Protein AF-A0A497T943-F1 (afdb_monomer)

Radius of gyration: 13.09 Å; Cα contacts (8 Å, |Δi|>4): 74; chains: 1; bounding box: 26×25×33 Å

Structure (mmCIF, N/CA/C/O backbone):
data_AF-A0A497T943-F1
#
_entry.id   AF-A0A497T943-F1
#
loop_
_atom_site.group_PDB
_atom_site.id
_atom_site.type_symbol
_atom_site.label_atom_id
_atom_site.label_alt_id
_atom_site.label_comp_id
_atom_site.label_asym_id
_atom_site.label_entity_id
_atom_site.label_seq_id
_atom_site.pdbx_PDB_ins_code
_atom_site.Cartn_x
_atom_site.Cartn_y
_atom_site.Cartn_z
_atom_site.occupancy
_atom_site.B_iso_or_equiv
_atom_site.auth_seq_id
_atom_site.auth_comp_id
_atom_site.auth_asym_id
_atom_site.auth_atom_id
_atom_site.pdbx_PDB_model_num
ATOM 1 N N . ILE A 1 1 ? -14.483 16.591 -5.614 1.00 78.75 1 ILE A N 1
ATOM 2 C CA . ILE A 1 1 ? -14.790 15.140 -5.737 1.00 78.75 1 ILE A CA 1
ATOM 3 C C . ILE A 1 1 ? -13.802 14.328 -4.885 1.00 78.75 1 ILE A C 1
ATOM 5 O O . ILE A 1 1 ? -12.604 14.573 -4.979 1.00 78.75 1 ILE A O 1
ATOM 9 N N . ARG A 1 2 ? -14.259 13.405 -4.022 1.00 74.25 2 ARG A N 1
ATOM 10 C CA . ARG A 1 2 ? -13.372 12.496 -3.262 1.00 74.25 2 ARG A CA 1
ATOM 11 C C . ARG A 1 2 ? -13.336 11.133 -3.948 1.00 74.25 2 ARG A C 1
ATOM 13 O O . ARG A 1 2 ? -14.371 10.503 -4.112 1.00 74.25 2 ARG A O 1
ATOM 20 N N . ILE A 1 3 ? -12.143 10.676 -4.316 1.00 78.62 3 ILE A N 1
ATOM 21 C CA . ILE A 1 3 ? -11.946 9.348 -4.911 1.00 78.62 3 ILE A CA 1
ATOM 22 C C . ILE A 1 3 ? -12.162 8.277 -3.823 1.00 78.62 3 ILE A C 1
ATOM 24 O O . ILE A 1 3 ? -11.585 8.413 -2.734 1.00 78.62 3 ILE A O 1
ATOM 28 N N . PRO A 1 4 ? -12.937 7.209 -4.093 1.00 84.69 4 PRO A N 1
ATOM 29 C CA . PRO A 1 4 ? -13.098 6.095 -3.163 1.00 84.69 4 PRO A CA 1
ATOM 30 C C . PRO A 1 4 ? -11.750 5.449 -2.815 1.00 84.69 4 PRO A C 1
ATOM 32 O O . PRO A 1 4 ? -10.825 5.402 -3.635 1.00 84.69 4 PRO A O 1
ATOM 35 N N . LYS A 1 5 ? -11.621 4.931 -1.587 1.00 77.62 5 LYS A N 1
ATOM 36 C CA . LYS A 1 5 ? -10.359 4.359 -1.082 1.00 77.62 5 LYS A CA 1
ATOM 37 C C . LYS A 1 5 ? -9.842 3.220 -1.967 1.00 77.62 5 LYS A C 1
ATOM 39 O O . LYS A 1 5 ? -8.631 3.126 -2.160 1.00 77.62 5 LYS A O 1
ATOM 44 N N . ASP A 1 6 ? -10.736 2.424 -2.543 1.00 79.62 6 ASP A N 1
ATOM 45 C CA . ASP A 1 6 ? -10.410 1.292 -3.414 1.00 79.62 6 ASP A CA 1
ATOM 46 C C . ASP A 1 6 ? -9.704 1.718 -4.697 1.00 79.62 6 ASP A C 1
ATOM 48 O O . ASP A 1 6 ? -8.729 1.102 -5.122 1.00 79.62 6 ASP A O 1
ATOM 52 N N . PHE A 1 7 ? -10.150 2.808 -5.319 1.00 80.94 7 PHE A N 1
ATOM 53 C CA . PHE A 1 7 ? -9.483 3.340 -6.507 1.00 80.94 7 PHE A CA 1
ATOM 54 C C . PHE A 1 7 ? -8.165 4.022 -6.139 1.00 80.94 7 PHE A C 1
ATOM 56 O O . PHE A 1 7 ? -7.157 3.818 -6.806 1.00 80.94 7 PHE A O 1
ATOM 63 N N . LYS A 1 8 ? -8.110 4.728 -5.004 1.00 80.88 8 LYS A N 1
ATOM 64 C CA . LYS A 1 8 ? -6.891 5.413 -4.541 1.00 80.88 8 LYS A CA 1
ATOM 65 C C . LYS A 1 8 ? -5.717 4.465 -4.232 1.00 80.88 8 LYS A C 1
ATOM 67 O O . LYS A 1 8 ? -4.573 4.913 -4.182 1.00 80.88 8 LYS A O 1
ATOM 72 N N . ARG A 1 9 ? -5.983 3.178 -3.985 1.00 83.19 9 ARG A N 1
ATOM 73 C CA . ARG A 1 9 ? -4.964 2.137 -3.740 1.00 83.19 9 ARG A CA 1
ATOM 74 C C . ARG A 1 9 ? -4.509 1.412 -5.010 1.00 83.19 9 ARG A C 1
ATOM 76 O O . ARG A 1 9 ? -3.452 0.793 -4.994 1.00 83.19 9 ARG A O 1
ATOM 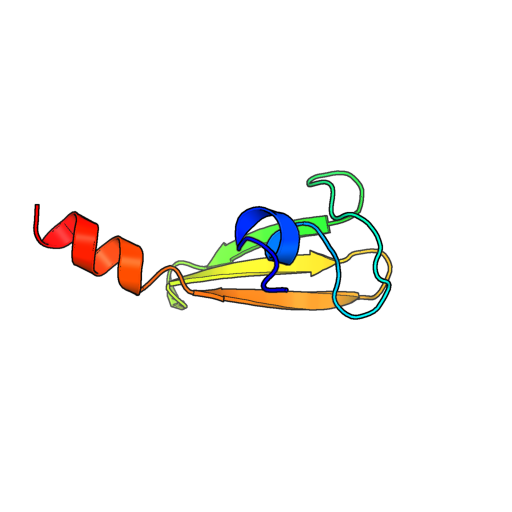83 N N . ARG A 1 10 ? -5.287 1.500 -6.092 1.00 84.38 10 ARG A N 1
ATOM 84 C CA . ARG A 1 10 ? -5.027 0.820 -7.371 1.00 84.38 10 ARG A CA 1
ATOM 85 C C . ARG A 1 10 ? -4.167 1.627 -8.343 1.00 84.38 10 ARG A C 1
ATOM 87 O O . ARG A 1 10 ? -3.778 1.087 -9.368 1.00 84.38 10 ARG A O 1
ATOM 94 N N . PHE A 1 11 ? -3.833 2.877 -8.028 1.00 86.12 11 PHE A N 1
ATOM 95 C CA . PHE A 1 11 ? -2.988 3.726 -8.874 1.00 86.12 11 PHE A CA 1
ATOM 96 C C . PHE A 1 11 ? -1.733 4.194 -8.152 1.00 86.12 11 PHE A C 1
ATOM 98 O O . PHE A 1 11 ? -1.760 4.523 -6.961 1.00 86.12 11 PHE A O 1
ATOM 105 N N . CYS A 1 12 ? -0.620 4.231 -8.884 1.00 83.75 12 CYS A N 1
ATOM 106 C CA . CYS A 1 12 ? 0.636 4.684 -8.320 1.00 83.75 12 CYS A CA 1
ATOM 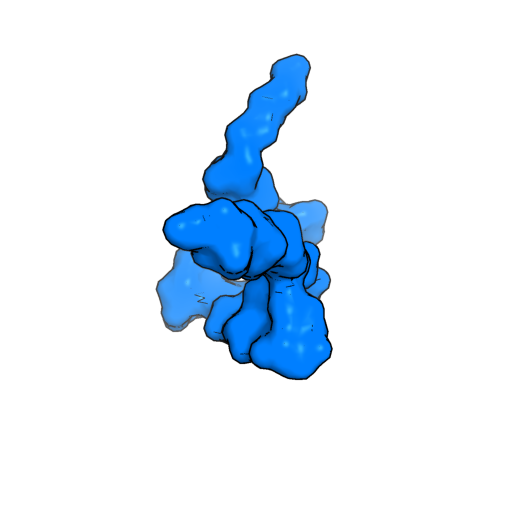107 C C . CYS A 1 12 ? 0.608 6.206 -8.270 1.00 83.75 12 CYS A C 1
ATOM 109 O O . CYS A 1 12 ? 0.353 6.854 -9.276 1.00 83.75 12 CYS A O 1
ATOM 111 N N . LYS A 1 13 ? 0.926 6.803 -7.122 1.00 82.88 13 LYS A N 1
ATOM 112 C CA . LYS A 1 13 ? 0.942 8.271 -6.988 1.00 82.88 13 LYS A CA 1
ATOM 113 C C . LYS A 1 13 ? 2.055 8.963 -7.780 1.00 82.88 13 LYS A C 1
ATOM 115 O O . LYS A 1 13 ? 2.047 10.182 -7.861 1.00 82.88 13 LYS A O 1
ATOM 120 N N . LYS A 1 14 ? 3.027 8.204 -8.297 1.00 84.44 14 LYS A N 1
ATOM 121 C CA . LYS A 1 14 ? 4.184 8.745 -9.018 1.00 84.44 14 LYS A CA 1
ATOM 122 C C . LYS A 1 14 ? 4.007 8.628 -10.531 1.00 84.44 14 LYS A C 1
ATOM 124 O O . LYS A 1 14 ? 4.028 9.633 -11.222 1.00 84.44 14 LYS A O 1
ATOM 129 N N . CYS A 1 15 ? 3.813 7.410 -11.035 1.00 83.00 15 CYS A N 1
ATOM 130 C CA . CYS A 1 15 ? 3.669 7.150 -12.472 1.00 83.00 15 CYS A CA 1
ATOM 131 C C . CYS A 1 15 ? 2.214 7.071 -12.953 1.00 83.00 15 CYS A C 1
ATOM 133 O O . CYS A 1 15 ? 1.996 6.879 -14.143 1.00 83.00 15 CYS A O 1
ATOM 135 N N . TYR A 1 16 ? 1.227 7.148 -12.051 1.00 83.19 16 TYR A N 1
ATOM 136 C CA . TYR A 1 16 ? -0.210 7.033 -12.349 1.00 83.19 16 TYR A CA 1
ATOM 137 C C . TYR A 1 16 ? -0.632 5.759 -13.096 1.00 83.19 16 TYR A C 1
ATOM 139 O O . TYR A 1 16 ? -1.791 5.615 -13.473 1.00 83.19 16 TYR A O 1
ATOM 147 N N . LYS A 1 17 ? 0.270 4.780 -13.234 1.00 83.94 17 LYS A N 1
ATOM 148 C CA . LYS A 1 17 ? -0.053 3.464 -13.775 1.00 83.94 17 LYS A CA 1
ATOM 149 C C . LYS A 1 17 ? -0.910 2.666 -12.803 1.00 83.94 17 LYS A C 1
ATOM 151 O O . LYS A 1 17 ? -0.835 2.815 -11.576 1.00 83.94 17 LYS A O 1
ATOM 156 N N . TYR A 1 18 ? -1.724 1.806 -13.396 1.00 84.75 18 TYR A N 1
ATOM 157 C CA . TYR A 1 18 ? -2.591 0.885 -12.686 1.00 84.75 18 TYR A CA 1
ATOM 158 C C . TYR A 1 18 ? -1.763 -0.222 -12.033 1.00 84.75 18 TYR A C 1
ATOM 160 O O . TYR A 1 18 ? -1.070 -0.955 -12.730 1.00 84.75 18 TYR A O 1
ATOM 168 N N . LEU A 1 19 ? -1.825 -0.361 -10.708 1.00 84.00 19 LEU A N 1
ATOM 169 C CA . LEU A 1 19 ? -1.143 -1.426 -9.977 1.00 84.00 19 LEU A CA 1
ATOM 170 C C . LEU A 1 19 ? -1.922 -2.733 -10.131 1.00 84.00 19 LEU A C 1
ATOM 172 O O . LEU A 1 19 ? -2.965 -2.926 -9.503 1.00 84.00 19 LEU A O 1
ATOM 176 N N . LYS A 1 20 ? -1.375 -3.657 -10.919 1.00 82.12 20 LYS A N 1
ATOM 177 C CA . LYS A 1 20 ? -1.840 -5.035 -11.013 1.00 82.12 20 LYS A CA 1
ATOM 178 C C . LYS A 1 20 ? -0.877 -5.941 -10.232 1.00 82.12 20 LYS A C 1
ATOM 180 O O . LYS A 1 20 ? 0.305 -6.031 -10.590 1.00 82.12 20 LYS A O 1
ATOM 185 N N . PRO A 1 21 ? -1.344 -6.598 -9.153 1.00 77.38 21 PRO A N 1
ATOM 186 C CA . PRO A 1 21 ? -0.508 -7.524 -8.396 1.00 77.38 21 PRO A CA 1
ATOM 187 C C . PRO A 1 21 ? 0.017 -8.631 -9.324 1.00 77.38 21 PRO A C 1
ATOM 189 O O . PRO A 1 21 ? -0.673 -9.028 -10.261 1.00 77.38 21 PRO A O 1
ATOM 192 N N . ASN A 1 22 ? 1.251 -9.081 -9.082 1.00 73.94 22 ASN A N 1
ATOM 193 C CA . ASN A 1 22 ? 2.042 -10.027 -9.893 1.00 73.94 22 ASN A CA 1
ATOM 194 C C . ASN A 1 22 ? 2.586 -9.528 -11.235 1.00 73.94 22 ASN A C 1
ATOM 196 O O . ASN A 1 22 ? 3.539 -10.123 -11.721 1.00 73.94 22 ASN A O 1
ATOM 200 N N . ILE A 1 23 ? 2.049 -8.454 -11.817 1.00 79.25 23 ILE A N 1
ATOM 201 C CA . ILE A 1 23 ? 2.528 -7.971 -13.123 1.00 79.25 23 ILE A CA 1
ATOM 202 C C . ILE A 1 23 ? 3.463 -6.780 -12.957 1.00 79.25 23 ILE A C 1
ATOM 204 O O . ILE A 1 23 ? 4.602 -6.826 -13.404 1.00 79.25 23 ILE A O 1
ATOM 208 N N . ASN A 1 24 ? 3.020 -5.721 -12.277 1.00 80.69 24 ASN A N 1
ATOM 209 C CA . ASN A 1 24 ? 3.823 -4.502 -12.144 1.00 80.69 24 ASN A CA 1
ATOM 210 C C . ASN A 1 24 ? 4.031 -4.049 -10.700 1.00 80.69 24 ASN A C 1
ATOM 212 O O . ASN A 1 24 ? 4.716 -3.053 -10.460 1.00 80.69 24 ASN A O 1
ATOM 216 N N . CYS A 1 25 ? 3.434 -4.746 -9.732 1.00 83.50 25 CYS A N 1
ATOM 217 C CA . CYS A 1 25 ? 3.485 -4.350 -8.333 1.00 83.50 25 CYS A CA 1
ATOM 218 C C . CYS A 1 25 ? 3.687 -5.536 -7.403 1.00 83.50 25 CYS A C 1
ATOM 220 O O . CYS A 1 25 ? 3.066 -6.591 -7.543 1.00 83.50 25 CYS A O 1
ATOM 222 N N . ARG A 1 26 ? 4.530 -5.313 -6.397 1.00 85.56 26 ARG A N 1
ATOM 223 C CA . ARG A 1 26 ? 4.828 -6.258 -5.330 1.00 85.56 26 ARG A CA 1
ATOM 224 C C . ARG A 1 26 ? 4.097 -5.827 -4.067 1.00 85.56 26 ARG A C 1
ATOM 226 O O . ARG A 1 26 ? 4.428 -4.803 -3.474 1.00 85.56 26 ARG A O 1
ATOM 233 N N . VAL A 1 27 ? 3.107 -6.613 -3.660 1.00 87.88 27 VAL A N 1
ATOM 234 C CA . VAL A 1 27 ? 2.341 -6.383 -2.431 1.00 87.88 27 VAL A CA 1
ATOM 235 C C . VAL A 1 27 ? 2.914 -7.276 -1.336 1.00 87.88 27 VAL A C 1
ATOM 237 O O . VAL A 1 27 ? 3.016 -8.487 -1.509 1.00 87.88 27 VAL A O 1
ATOM 240 N N . ARG A 1 28 ? 3.330 -6.685 -0.217 1.00 86.44 28 ARG A N 1
ATOM 241 C CA . ARG A 1 28 ? 3.835 -7.395 0.961 1.00 86.44 28 ARG A CA 1
ATOM 242 C C . ARG A 1 28 ? 3.110 -6.919 2.206 1.00 86.44 28 ARG A C 1
ATOM 244 O O . ARG A 1 28 ? 2.994 -5.720 2.441 1.00 86.44 28 ARG A O 1
ATOM 251 N N . THR A 1 29 ? 2.706 -7.849 3.054 1.00 86.75 29 THR A N 1
ATOM 252 C CA . THR A 1 29 ? 2.101 -7.524 4.347 1.00 86.75 29 THR A CA 1
ATOM 253 C C . THR A 1 29 ? 3.167 -7.663 5.421 1.00 86.75 29 THR A C 1
ATOM 255 O O . THR A 1 29 ? 3.693 -8.751 5.633 1.00 86.75 29 THR A O 1
ATOM 258 N N . ARG A 1 30 ? 3.523 -6.566 6.098 1.00 82.69 30 ARG A N 1
ATOM 259 C CA . ARG A 1 30 ? 4.513 -6.612 7.182 1.00 82.69 30 ARG A CA 1
ATOM 260 C C . ARG A 1 30 ? 3.787 -6.624 8.520 1.00 82.69 30 ARG A C 1
ATOM 262 O O . ARG A 1 30 ? 3.250 -5.597 8.933 1.00 82.69 30 ARG A O 1
ATOM 269 N N . ALA A 1 31 ? 3.784 -7.777 9.190 1.00 76.19 31 ALA A N 1
ATOM 270 C CA . ALA A 1 31 ? 3.122 -7.959 10.484 1.00 76.19 31 ALA A CA 1
ATOM 271 C C . ALA A 1 31 ? 3.664 -6.995 11.554 1.00 76.19 31 ALA A C 1
ATOM 273 O O . ALA A 1 31 ? 2.879 -6.345 12.239 1.00 76.19 31 ALA A O 1
ATOM 274 N N . SER A 1 32 ? 4.987 -6.798 11.610 1.00 78.19 32 SER A N 1
ATOM 275 C CA . SER A 1 32 ? 5.638 -5.898 12.577 1.00 78.19 32 SER A CA 1
ATOM 276 C C . SER A 1 32 ? 5.205 -4.435 12.438 1.00 78.19 32 SER A C 1
ATOM 278 O O . SER A 1 32 ? 5.148 -3.713 13.424 1.00 78.19 32 SER A O 1
ATOM 280 N N . GLN A 1 33 ? 4.893 -3.985 11.218 1.00 73.12 33 GLN A N 1
ATOM 281 C CA . GLN A 1 33 ? 4.441 -2.611 10.958 1.00 73.12 33 GLN A CA 1
ATOM 282 C C . GLN A 1 33 ? 2.923 -2.501 10.786 1.00 73.12 33 GLN A C 1
ATOM 284 O O . GLN A 1 33 ? 2.427 -1.407 10.527 1.00 73.12 33 GLN A O 1
ATOM 289 N N . GLN A 1 34 ? 2.195 -3.619 10.912 1.00 82.38 34 GLN A N 1
ATOM 290 C CA . GLN A 1 34 ? 0.746 -3.703 10.719 1.00 82.38 34 GLN A CA 1
ATOM 291 C C . GLN A 1 34 ? 0.282 -2.935 9.468 1.00 82.38 34 GLN A C 1
ATOM 293 O O . GLN A 1 34 ? -0.695 -2.180 9.494 1.00 82.38 34 GLN A O 1
ATOM 298 N N . ALA A 1 35 ? 1.039 -3.080 8.375 1.00 84.94 35 ALA A N 1
ATOM 299 C CA . ALA A 1 35 ? 0.825 -2.344 7.139 1.00 84.94 35 ALA A CA 1
ATOM 300 C C . ALA A 1 35 ? 1.001 -3.230 5.904 1.00 84.94 35 ALA A C 1
ATOM 302 O O . ALA A 1 35 ? 1.859 -4.117 5.858 1.00 84.94 35 ALA A O 1
ATOM 303 N N . VAL A 1 36 ? 0.191 -2.943 4.889 1.00 87.56 36 VAL A N 1
ATOM 304 C CA . VAL A 1 36 ? 0.358 -3.443 3.528 1.00 87.56 36 VAL A CA 1
ATOM 305 C C . VAL A 1 36 ? 1.303 -2.495 2.801 1.00 87.56 36 VAL A C 1
ATOM 307 O O . VAL A 1 36 ? 1.026 -1.305 2.650 1.00 87.56 36 VAL A O 1
ATOM 310 N N . ILE A 1 37 ? 2.442 -3.021 2.382 1.00 88.25 37 ILE A N 1
ATOM 311 C CA . ILE A 1 37 ? 3.461 -2.320 1.615 1.00 88.25 37 ILE A CA 1
ATOM 312 C C . ILE A 1 37 ? 3.277 -2.718 0.157 1.00 88.25 37 ILE A C 1
ATOM 314 O O . ILE A 1 37 ? 3.360 -3.894 -0.188 1.00 88.25 37 ILE A O 1
ATOM 318 N N . VAL A 1 38 ? 3.022 -1.738 -0.697 1.00 88.62 38 VAL A N 1
ATOM 319 C CA . VAL A 1 38 ? 2.868 -1.928 -2.134 1.00 88.62 38 VAL A CA 1
ATOM 320 C C . VAL A 1 38 ? 4.026 -1.230 -2.824 1.00 88.62 38 VAL A C 1
ATOM 322 O O . VAL A 1 38 ? 4.133 -0.008 -2.780 1.00 88.62 38 VAL A O 1
ATOM 325 N N . THR A 1 39 ? 4.902 -2.003 -3.450 1.00 88.50 39 THR A N 1
ATOM 326 C CA . THR A 1 39 ? 6.028 -1.480 -4.222 1.00 88.50 39 THR A CA 1
ATOM 327 C C . THR A 1 39 ? 5.694 -1.566 -5.700 1.00 88.50 39 THR A C 1
ATOM 329 O O . THR A 1 39 ? 5.436 -2.653 -6.215 1.00 88.50 39 THR A O 1
ATOM 332 N N . CYS A 1 40 ? 5.712 -0.431 -6.388 1.00 87.19 40 CYS A N 1
ATOM 333 C CA . CYS A 1 40 ? 5.618 -0.405 -7.841 1.00 87.19 40 CYS A CA 1
ATOM 334 C C . CYS A 1 40 ? 6.971 -0.807 -8.439 1.00 87.19 40 CYS A C 1
ATOM 336 O O . CYS A 1 40 ? 7.989 -0.200 -8.111 1.00 87.19 40 CYS A O 1
ATOM 338 N N . LEU A 1 41 ? 6.985 -1.822 -9.302 1.00 84.56 41 LEU A N 1
ATOM 339 C CA . LEU A 1 41 ? 8.198 -2.320 -9.957 1.00 84.56 41 LEU A CA 1
ATOM 340 C C . LEU A 1 41 ? 8.617 -1.444 -11.145 1.00 84.56 41 LEU A C 1
ATOM 342 O O . LEU A 1 41 ? 9.774 -1.474 -11.534 1.00 84.56 41 LEU A O 1
ATOM 346 N N . GLU A 1 42 ? 7.710 -0.622 -11.679 1.00 84.06 42 GLU A N 1
ATOM 347 C CA . GLU A 1 42 ? 8.006 0.261 -12.817 1.00 84.06 42 GLU A CA 1
ATOM 348 C C . GLU A 1 42 ? 8.708 1.560 -12.403 1.00 84.06 42 GLU A C 1
ATOM 350 O O . GLU A 1 42 ? 9.532 2.080 -13.144 1.00 84.06 42 GLU A O 1
ATOM 355 N N . CYS A 1 43 ? 8.383 2.112 -11.229 1.00 83.44 43 CYS A N 1
ATOM 356 C CA . CYS A 1 43 ? 8.951 3.384 -10.757 1.00 83.44 43 CYS A CA 1
ATOM 357 C C . CYS A 1 43 ? 9.686 3.285 -9.412 1.00 83.44 43 CYS A C 1
ATOM 359 O O . CYS A 1 43 ? 10.175 4.298 -8.906 1.00 83.44 43 CYS A O 1
ATOM 361 N N . GLY A 1 44 ?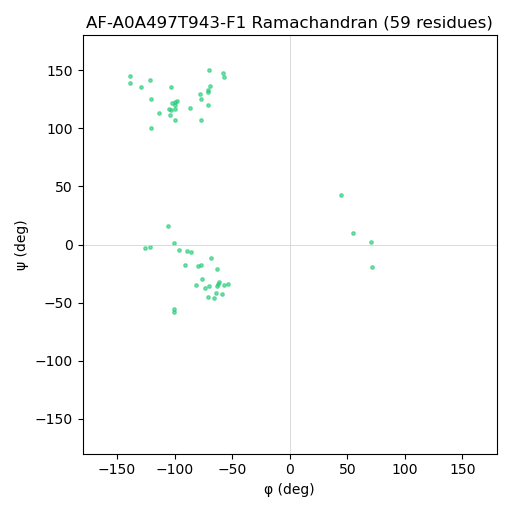 9.696 2.103 -8.788 1.00 84.12 44 GLY A N 1
ATOM 362 C CA . GLY A 1 44 ? 10.306 1.854 -7.479 1.00 84.12 44 GLY A CA 1
ATOM 363 C C . GLY A 1 44 ? 9.572 2.491 -6.292 1.00 84.12 44 GLY A C 1
ATOM 364 O O . GLY A 1 44 ? 10.029 2.383 -5.156 1.00 84.12 44 GLY A O 1
ATOM 365 N N . HIS A 1 45 ? 8.443 3.174 -6.511 1.00 88.69 45 HIS A N 1
ATOM 366 C CA . HIS A 1 45 ? 7.750 3.876 -5.435 1.00 88.69 45 HIS A CA 1
ATOM 367 C C . HIS A 1 45 ? 7.084 2.897 -4.459 1.00 88.69 45 HIS A C 1
ATOM 369 O O . HIS A 1 45 ? 6.355 1.988 -4.864 1.00 88.69 45 HIS A O 1
ATOM 375 N N . VAL A 1 46 ? 7.312 3.120 -3.162 1.00 87.75 46 VAL A N 1
ATOM 376 C CA . VAL A 1 46 ? 6.789 2.291 -2.073 1.00 87.75 46 VAL A CA 1
ATOM 377 C C . VAL A 1 46 ? 5.634 3.010 -1.386 1.00 87.75 46 VAL A C 1
ATOM 379 O O . VAL A 1 46 ? 5.809 4.04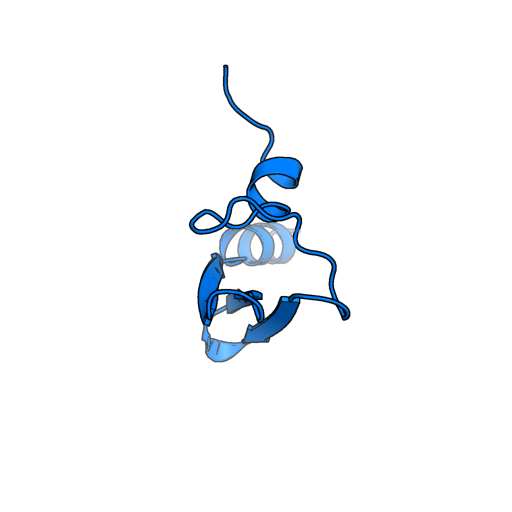9 -0.754 1.00 87.75 46 VAL A O 1
ATOM 382 N N . MET A 1 47 ? 4.448 2.422 -1.463 1.00 86.88 47 MET A N 1
ATOM 383 C CA . MET A 1 47 ? 3.227 2.908 -0.832 1.00 86.88 47 MET A CA 1
ATOM 384 C C . MET A 1 47 ? 2.939 2.063 0.408 1.00 86.88 47 MET A C 1
ATOM 386 O O . MET A 1 47 ? 3.062 0.841 0.376 1.00 86.88 47 MET A O 1
ATOM 390 N N . ARG A 1 48 ? 2.567 2.698 1.523 1.00 87.25 48 ARG A N 1
ATOM 391 C CA . ARG A 1 48 ? 2.288 2.007 2.791 1.00 87.25 48 ARG A CA 1
ATOM 392 C C . ARG A 1 48 ? 0.855 2.279 3.227 1.00 87.25 48 ARG A C 1
ATOM 394 O O . ARG A 1 48 ? 0.459 3.434 3.371 1.00 87.25 48 ARG A O 1
ATOM 401 N N . TYR A 1 49 ? 0.097 1.215 3.462 1.00 85.75 49 TYR A N 1
ATOM 402 C CA . TYR A 1 49 ? -1.290 1.263 3.912 1.00 85.75 49 TYR A CA 1
ATOM 403 C C . TYR A 1 49 ? -1.415 0.542 5.261 1.00 85.75 49 TYR A C 1
ATOM 405 O O . TYR A 1 49 ? -1.431 -0.689 5.293 1.00 85.75 49 TYR A O 1
ATOM 413 N N . PRO A 1 50 ? -1.465 1.272 6.389 1.00 82.00 50 PRO A N 1
ATOM 414 C CA . PRO A 1 50 ? -1.631 0.659 7.704 1.00 82.00 50 PRO A CA 1
ATOM 415 C C . PRO A 1 50 ? -3.041 0.072 7.861 1.00 82.00 50 PRO A C 1
ATOM 417 O O . PRO A 1 50 ? -4.022 0.738 7.531 1.00 82.00 50 PRO A O 1
ATOM 420 N N . TYR A 1 51 ? -3.146 -1.136 8.423 1.00 78.75 51 TYR A N 1
ATOM 421 C CA . TYR A 1 51 ? -4.416 -1.803 8.763 1.00 78.75 51 TYR A CA 1
ATOM 422 C C . TYR A 1 51 ? -4.700 -1.808 10.280 1.00 78.75 51 TYR A C 1
ATOM 424 O O . TYR A 1 51 ? -5.570 -2.526 10.765 1.00 78.75 51 TYR A O 1
ATOM 432 N N . ARG A 1 52 ? -3.996 -0.963 11.056 1.00 68.44 52 ARG A N 1
ATOM 433 C CA . ARG A 1 52 ? -4.151 -0.837 12.523 1.00 68.44 52 ARG A CA 1
ATOM 434 C C . ARG A 1 52 ? -5.591 -0.584 12.990 1.00 68.44 52 ARG A C 1
ATOM 436 O O . ARG A 1 52 ? -5.952 -1.032 14.073 1.00 68.44 52 ARG A O 1
ATOM 443 N N . LYS A 1 53 ? -6.392 0.149 12.204 1.00 61.22 53 LYS A N 1
ATOM 444 C CA . LYS A 1 53 ? -7.800 0.441 12.535 1.00 61.22 53 LYS A CA 1
ATOM 445 C C . LYS A 1 53 ? -8.686 -0.802 12.400 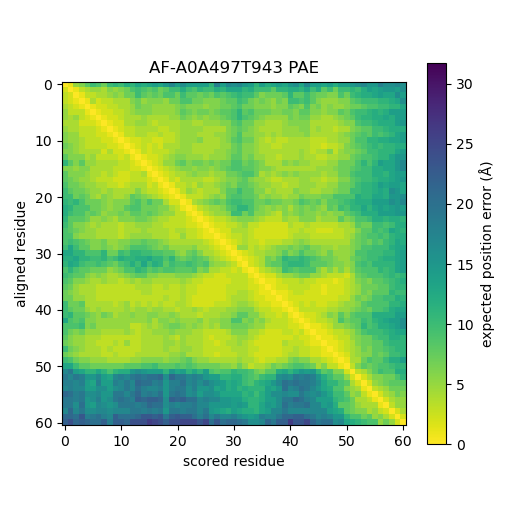1.00 61.22 53 LYS A C 1
ATOM 447 O O . LYS A 1 53 ? -9.393 -1.126 13.343 1.00 61.22 53 LYS A O 1
ATOM 452 N N . GLU A 1 54 ? -8.531 -1.554 11.309 1.00 59.38 54 GLU A N 1
ATOM 453 C CA . GLU A 1 54 ? -9.274 -2.801 11.065 1.00 59.38 54 GLU A CA 1
ATOM 454 C C . GLU A 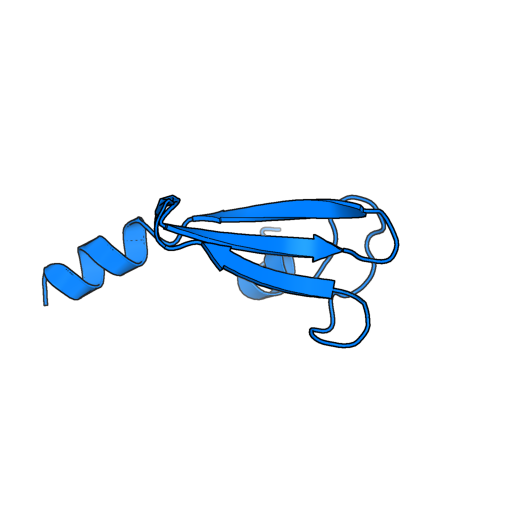1 54 ? -8.974 -3.879 12.119 1.00 59.38 54 GLU A C 1
ATOM 456 O O . GLU A 1 54 ? -9.872 -4.620 12.504 1.00 59.38 54 GLU A O 1
ATOM 461 N N . LYS A 1 55 ? -7.740 -3.940 12.649 1.00 56.31 55 LYS A N 1
ATOM 462 C CA . LYS A 1 55 ? -7.396 -4.880 13.731 1.00 56.31 55 LYS A CA 1
ATOM 463 C C . LYS A 1 55 ? -8.140 -4.564 15.037 1.00 56.31 55 LYS A C 1
ATOM 465 O O . LYS A 1 55 ? -8.765 -5.452 15.599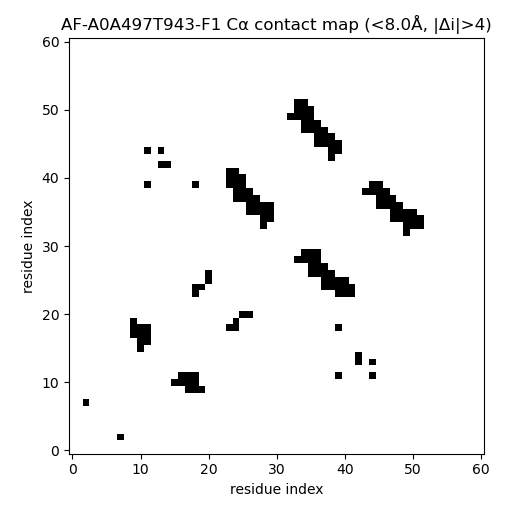 1.00 56.31 55 LYS A O 1
ATOM 470 N N . LYS A 1 56 ? -8.166 -3.286 15.446 1.00 56.16 56 LYS A N 1
ATOM 471 C CA . LYS A 1 56 ? -8.912 -2.830 16.634 1.00 56.16 56 LYS A CA 1
ATOM 472 C C . LYS A 1 56 ? -10.424 -3.032 16.511 1.00 56.16 56 LYS A C 1
ATOM 474 O O . LYS A 1 56 ? -11.068 -3.309 17.514 1.00 56.16 56 LYS A O 1
ATOM 479 N N . GLU A 1 57 ? -10.992 -2.862 15.318 1.00 59.50 57 GLU A N 1
ATOM 480 C CA . GLU A 1 57 ? -12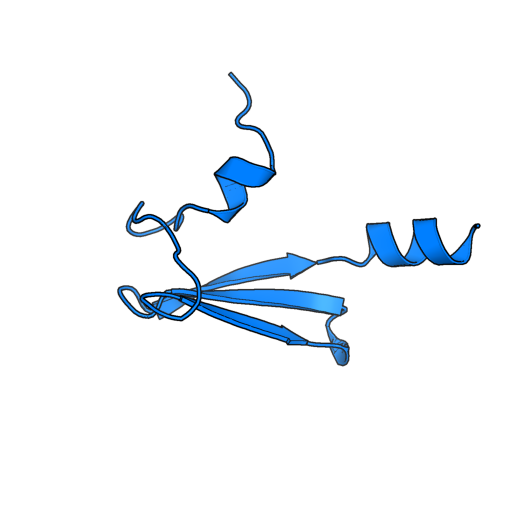.418 -3.135 15.073 1.00 59.50 57 GLU A CA 1
ATOM 481 C C . GLU A 1 57 ? -12.734 -4.634 15.119 1.00 59.50 57 GLU A C 1
ATOM 483 O O . GLU A 1 57 ? -13.778 -5.016 15.637 1.00 59.50 57 GLU A O 1
ATOM 488 N N . ARG A 1 58 ? -11.821 -5.487 14.640 1.00 59.72 58 ARG A N 1
ATOM 489 C CA . ARG A 1 58 ? -11.978 -6.946 14.681 1.00 59.72 58 ARG A CA 1
ATOM 490 C C . ARG A 1 58 ? -11.738 -7.550 16.072 1.00 59.72 58 ARG A C 1
ATOM 492 O O . ARG A 1 58 ? -12.340 -8.566 16.367 1.00 59.72 58 ARG A O 1
ATOM 499 N N . GLU A 1 59 ? -10.892 -6.945 16.908 1.00 58.94 59 GLU A N 1
ATOM 500 C CA . GLU A 1 59 ? -10.657 -7.360 18.309 1.00 58.94 59 GLU A CA 1
ATOM 501 C C . GLU A 1 59 ? -11.777 -6.921 19.271 1.00 58.94 59 GLU A C 1
ATOM 503 O O . GLU A 1 59 ? -11.874 -7.442 20.375 1.00 58.94 59 GLU A O 1
ATOM 508 N N . LYS A 1 60 ? -12.614 -5.953 18.877 1.00 57.09 60 LYS A N 1
ATOM 509 C CA . LYS A 1 60 ? -13.770 -5.487 19.665 1.00 57.09 60 LYS A CA 1
ATOM 510 C C . LYS A 1 60 ? -15.046 -6.308 19.447 1.00 57.09 60 LYS A C 1
ATOM 512 O O . LYS A 1 60 ? -16.047 -6.014 20.097 1.00 57.09 60 LYS A O 1
ATOM 517 N N . LYS A 1 61 ? -15.033 -7.244 18.501 1.00 49.91 61 LYS A N 1
ATOM 518 C CA . LYS A 1 61 ? -16.178 -8.057 18.091 1.00 49.91 61 LYS A CA 1
ATOM 519 C C . LYS A 1 61 ? -15.985 -9.485 18.575 1.00 49.91 61 LYS A C 1
ATOM 521 O O . LYS A 1 61 ? -17.00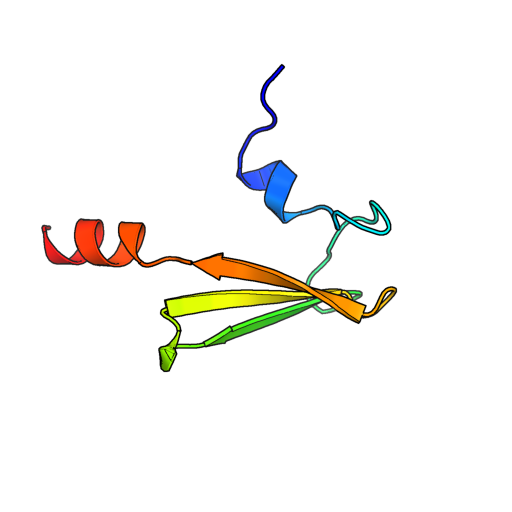3 -10.084 18.970 1.00 49.91 61 LYS A O 1
#

Sequence (61 aa):
IRIPKDFKRRFCKKCYKYLKPNINCRVRTRASQQAVIVTCLECGHVMRYPYRKEKKEREKK

Secondary structure (DSSP, 8-state):
-PPPHHHHHHB-TTT--B--BTTTEEEEEEGGGTEEEEEETTT--EEEEE-HHHHHHHHT-

Nearest PDB structures (foldseek):
  1kmm-assembly1_A  TM=6.532E-01  e=1.339E+00  Escherichia coli
  5d68-assembly2_B  TM=7.696E-01  e=2.681E+00  Homo sapiens
  4hdq-assembly1_A  TM=7.683E-01  e=6.486E+00  Homo sapiens
  8t09-assembly1_A  TM=7.672E-01  e=7.359E+00  Homo sapiens
  7nym-assembly2_CCC  TM=3.990E-01  e=2.363E+00  Homo sapiens

Solvent-accessible surface area (backbone atoms only — not comparable to full-atom values): 3821 Å² total; per-residue (Å²): 138,85,80,56,70,74,61,66,71,35,39,40,94,83,80,64,47,74,57,40,77,88,76,45,23,50,76,45,77,40,75,94,70,41,23,41,37,37,32,34,70,86,78,67,50,74,45,79,47,71,48,62,66,62,50,58,59,61,73,75,107

Mean predicted aligned error: 7.33 Å

Foldseek 3Di:
DDDDPVVVVQADPPPRDGDDPPPFWDWDQDPVQQWIWIAGNVPRDIDIGHCVVVVVVVVVD

pLDDT: mean 79.02, std 9.87, range [49.91, 88.69]